Protein AF-A0A933LH22-F1 (afdb_monomer_lite)

Radius of gyration: 16.43 Å; chains: 1; bounding box: 39×30×58 Å

pLDDT: mean 79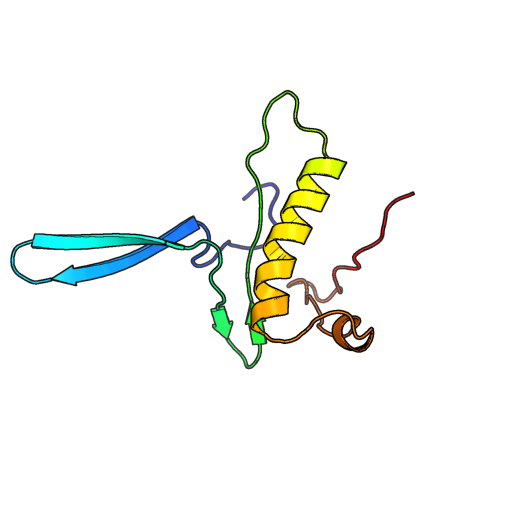.05, std 22.96, range [29.91, 97.94]

Foldseek 3Di:
DVPDLDDQVQAQHWDWDADPPGDIDIDGPAPDWDDDPNDIDHAFFDDDDPPDDVVVRVVVRVVSVVVSCVVVVNPDDPVVVPPAPQDPVGDGPDPDPDD

Secondary structure (DSSP, 8-state):
-TT-SS--TTTTSEEEEEETTTEEEEEE--S-EEEETTEEEE-------TT--HHHHHHHHHHHHHHHHHHTT--S-GGGGGS--B-TTS-B-------

Structure (mmCIF, N/CA/C/O backbone):
data_AF-A0A933LH22-F1
#
_entry.id   AF-A0A933LH22-F1
#
loop_
_atom_site.group_PDB
_atom_site.id
_atom_site.type_symbol
_atom_site.label_atom_id
_atom_site.label_alt_id
_atom_site.label_comp_id
_atom_site.label_asym_id
_atom_site.label_entity_id
_atom_site.label_seq_id
_atom_site.pdbx_PDB_ins_code
_atom_site.Cartn_x
_atom_site.Cartn_y
_atom_site.Cartn_z
_atom_site.occupancy
_atom_site.B_iso_or_equiv
_atom_site.auth_seq_id
_atom_site.auth_comp_id
_atom_site.auth_asym_id
_atom_site.auth_atom_id
_atom_site.pdbx_PDB_model_num
ATOM 1 N N . ASP A 1 1 ? 2.304 12.814 -6.336 1.00 57.31 1 ASP A N 1
ATOM 2 C CA . ASP A 1 1 ? 1.314 13.712 -6.953 1.00 57.31 1 ASP A CA 1
ATOM 3 C C . ASP A 1 1 ? 1.501 13.914 -8.438 1.00 57.31 1 ASP A C 1
ATOM 5 O O . ASP A 1 1 ? 0.573 13.608 -9.159 1.00 57.31 1 ASP A O 1
ATOM 9 N N . GLU A 1 2 ? 2.663 14.337 -8.936 1.00 78.06 2 GLU A N 1
ATOM 10 C CA . GLU A 1 2 ? 2.818 14.708 -10.361 1.00 78.06 2 GLU A CA 1
ATOM 11 C C . GLU A 1 2 ? 2.424 13.629 -11.391 1.00 78.06 2 GLU A C 1
ATOM 13 O O . GLU A 1 2 ? 1.961 13.964 -12.478 1.00 78.06 2 GLU A O 1
ATOM 18 N N . LEU A 1 3 ? 2.597 12.343 -11.063 1.00 84.62 3 LEU A N 1
ATOM 19 C CA . LEU A 1 3 ? 2.328 11.222 -11.976 1.00 84.62 3 LEU A CA 1
ATOM 20 C C . LEU A 1 3 ? 0.995 10.506 -11.720 1.00 84.62 3 LEU A C 1
ATOM 22 O O . LEU A 1 3 ? 0.560 9.719 -12.558 1.00 84.62 3 LEU A O 1
ATOM 26 N N . GLU A 1 4 ? 0.362 10.724 -10.566 1.00 84.69 4 GLU A N 1
ATOM 27 C CA . GLU A 1 4 ? -0.848 9.992 -10.188 1.00 84.69 4 GLU A CA 1
ATOM 28 C C . GLU A 1 4 ? -2.080 10.877 -10.363 1.00 84.69 4 GLU A C 1
ATOM 30 O O . GLU A 1 4 ? -2.127 11.973 -9.813 1.00 84.69 4 GLU A O 1
ATOM 35 N N . PRO A 1 5 ? -3.112 10.417 -11.088 1.00 84.38 5 PRO A N 1
ATOM 36 C CA . PRO A 1 5 ? -4.273 11.246 -11.403 1.00 84.38 5 PRO A CA 1
ATOM 37 C C . PRO A 1 5 ? -5.211 11.464 -10.207 1.00 84.38 5 PRO A C 1
ATOM 39 O O . PRO A 1 5 ? -6.190 12.198 -10.323 1.00 84.38 5 PRO A O 1
ATOM 42 N N . THR A 1 6 ? -4.969 10.782 -9.086 1.00 85.81 6 THR A N 1
ATOM 43 C CA . THR A 1 6 ? -5.847 10.751 -7.914 1.00 85.81 6 THR A CA 1
ATOM 44 C C . THR A 1 6 ? -5.048 10.689 -6.631 1.00 85.81 6 THR A C 1
ATOM 46 O O . THR A 1 6 ? -4.006 10.039 -6.583 1.00 85.81 6 THR A O 1
ATOM 49 N N . GLU A 1 7 ? -5.599 11.245 -5.557 1.00 87.00 7 GLU A N 1
ATOM 50 C CA . GLU A 1 7 ? -5.079 11.006 -4.214 1.00 87.00 7 GLU A CA 1
ATOM 51 C C . GLU A 1 7 ? -5.140 9.514 -3.848 1.00 87.00 7 GLU A C 1
ATOM 53 O O . GLU A 1 7 ? -6.094 8.802 -4.169 1.00 87.00 7 GLU A O 1
ATOM 58 N N . ARG A 1 8 ? -4.132 9.043 -3.109 1.00 87.12 8 ARG A N 1
ATOM 59 C CA . ARG A 1 8 ? -3.985 7.629 -2.720 1.00 87.12 8 ARG A CA 1
ATOM 60 C C . ARG A 1 8 ? -4.957 7.173 -1.628 1.00 87.12 8 ARG A C 1
ATOM 62 O O . ARG A 1 8 ? -5.027 5.979 -1.327 1.00 87.12 8 ARG A O 1
ATOM 69 N N . SER A 1 9 ? -5.718 8.090 -1.026 1.00 91.50 9 SER A N 1
ATOM 70 C CA . SER A 1 9 ? -6.546 7.803 0.151 1.00 91.50 9 SER A CA 1
ATOM 71 C C . SER A 1 9 ? -5.703 7.108 1.239 1.00 91.50 9 SER A C 1
ATOM 73 O O . SER A 1 9 ? -4.617 7.580 1.565 1.00 91.50 9 SER A O 1
ATOM 75 N N . VAL A 1 10 ? -6.155 5.979 1.796 1.00 91.44 10 VAL A N 1
ATOM 76 C CA . VAL A 1 10 ? -5.398 5.235 2.816 1.00 91.44 10 VAL A CA 1
ATOM 77 C C . VAL A 1 10 ? -4.200 4.458 2.261 1.00 91.44 10 VAL A C 1
ATOM 79 O O . VAL A 1 10 ? -3.408 3.964 3.057 1.00 91.44 10 VAL A O 1
ATOM 82 N N . TYR A 1 11 ? -4.044 4.301 0.940 1.00 93.44 11 TYR A N 1
ATOM 83 C CA . TYR A 1 11 ? -2.980 3.468 0.370 1.00 93.44 11 TYR A CA 1
ATOM 84 C C . TYR A 1 11 ? -1.595 4.004 0.734 1.00 93.44 11 TYR A C 1
ATOM 86 O O . TYR A 1 11 ? -1.329 5.196 0.605 1.00 93.44 11 TYR A O 1
ATOM 94 N N . THR A 1 12 ? -0.705 3.118 1.190 1.00 92.50 12 THR A N 1
ATOM 95 C CA . THR A 1 12 ? 0.618 3.450 1.770 1.00 92.50 12 THR A CA 1
ATOM 96 C C . THR A 1 12 ? 0.579 4.255 3.079 1.00 92.50 12 THR A C 1
ATOM 98 O O . THR A 1 12 ? 1.633 4.554 3.632 1.00 92.50 12 THR A O 1
ATOM 101 N N . GLY A 1 13 ? -0.611 4.539 3.620 1.00 94.69 13 GLY A N 1
ATOM 102 C CA . GLY A 1 13 ? -0.802 5.045 4.979 1.00 94.69 13 GLY A CA 1
ATOM 103 C C . GLY A 1 13 ? -0.705 3.938 6.033 1.00 94.69 13 GLY A C 1
ATOM 104 O O . GLY A 1 13 ? -0.148 2.866 5.785 1.00 94.69 13 GLY A O 1
ATOM 105 N N . ALA A 1 14 ? -1.280 4.175 7.215 1.00 96.00 14 ALA A N 1
ATOM 106 C CA . ALA A 1 14 ? -1.253 3.227 8.327 1.00 96.00 14 ALA A CA 1
ATOM 107 C C . ALA A 1 14 ? -2.656 2.883 8.847 1.00 96.00 14 ALA A C 1
ATOM 109 O O . ALA A 1 14 ? -3.507 3.758 8.997 1.00 96.00 14 ALA A O 1
ATOM 110 N N . ILE A 1 15 ? -2.876 1.606 9.166 1.00 96.69 15 ILE A N 1
ATOM 111 C CA . ILE A 1 15 ? -4.068 1.096 9.855 1.00 96.69 15 ILE A CA 1
ATOM 112 C C . ILE A 1 15 ? -3.612 0.443 11.153 1.00 96.69 15 ILE A C 1
ATOM 114 O O . ILE A 1 15 ? -2.678 -0.359 11.161 1.00 96.69 15 ILE A O 1
ATOM 118 N N . GLY A 1 16 ? -4.273 0.761 12.258 1.00 95.94 16 GLY A N 1
ATOM 119 C CA . GLY A 1 16 ? -3.905 0.210 13.549 1.00 95.94 16 GLY A CA 1
ATOM 120 C C . GLY A 1 16 ? -4.699 0.811 14.694 1.00 95.94 16 GLY A C 1
ATOM 121 O O . GLY A 1 16 ? -5.789 1.342 14.485 1.00 95.94 16 GLY A O 1
ATOM 122 N N . TYR A 1 17 ? -4.158 0.718 15.905 1.00 97.31 17 TYR A N 1
ATOM 123 C CA . TYR A 1 17 ? -4.816 1.224 17.104 1.00 97.31 17 TYR A CA 1
ATOM 124 C C . TYR A 1 17 ? -3.842 1.916 18.054 1.00 97.31 17 TYR A C 1
ATOM 126 O O . TYR A 1 17 ? -2.642 1.629 18.085 1.00 97.31 17 TYR A O 1
ATOM 134 N N . PHE A 1 18 ? -4.420 2.780 18.884 1.00 97.50 18 PHE A N 1
ATOM 135 C CA . PHE A 1 18 ? -3.793 3.396 20.044 1.00 97.50 18 PHE A CA 1
ATOM 136 C C . PHE A 1 18 ? -4.602 3.002 21.278 1.00 97.50 18 PHE A C 1
ATOM 138 O O . PHE A 1 18 ? -5.832 3.021 21.252 1.00 97.50 18 PHE A O 1
ATOM 145 N N . ALA A 1 19 ? -3.923 2.625 22.354 1.00 96.62 19 ALA A N 1
ATOM 146 C CA . ALA A 1 19 ? -4.539 2.218 23.607 1.00 96.62 19 ALA A CA 1
ATOM 147 C C . ALA A 1 19 ? -4.040 3.094 24.768 1.00 96.62 19 ALA A C 1
ATOM 149 O O . ALA A 1 19 ? -2.931 3.640 24.701 1.00 96.62 19 ALA A O 1
ATOM 150 N N . PRO A 1 20 ? -4.816 3.202 25.866 1.00 96.44 20 PRO A N 1
ATOM 151 C CA . PRO A 1 20 ? -4.352 3.852 27.086 1.00 96.44 20 PRO A CA 1
ATOM 152 C C . PRO A 1 20 ? -3.002 3.293 27.555 1.00 96.44 20 PRO A C 1
ATOM 154 O O . PRO A 1 20 ? -2.692 2.112 27.358 1.00 96.44 20 PRO A O 1
ATOM 157 N N . GLY A 1 21 ? -2.194 4.154 28.177 1.00 95.31 21 GLY A N 1
ATOM 158 C CA . GLY A 1 21 ? -0.833 3.806 28.597 1.00 95.31 21 GLY A CA 1
ATOM 159 C C . GLY A 1 21 ? 0.202 3.836 27.466 1.00 95.31 21 GLY A C 1
ATOM 160 O O . GLY A 1 21 ? 1.253 3.221 27.597 1.00 95.31 21 GLY A O 1
ATOM 161 N N . GLY A 1 22 ? -0.089 4.517 26.351 1.00 95.12 22 GLY A N 1
ATOM 162 C CA . GLY A 1 22 ? 0.886 4.798 25.289 1.00 95.12 22 GLY A CA 1
ATOM 163 C C . GLY A 1 22 ? 1.181 3.631 24.344 1.00 95.12 22 GLY A C 1
ATOM 164 O O . GLY A 1 22 ? 2.092 3.722 23.526 1.00 95.12 22 GLY A O 1
ATOM 165 N N . ARG A 1 23 ? 0.422 2.532 24.424 1.00 97.25 23 ARG A N 1
ATOM 166 C CA . ARG A 1 23 ? 0.598 1.394 23.513 1.00 97.25 23 ARG A CA 1
ATOM 167 C C . ARG A 1 23 ? -0.029 1.705 22.161 1.00 97.25 23 ARG A C 1
ATOM 169 O O . ARG A 1 23 ? -1.180 2.133 22.100 1.00 97.25 23 ARG A O 1
ATOM 176 N N . MET A 1 24 ? 0.696 1.420 21.088 1.00 97.75 24 MET A N 1
ATOM 177 C CA . MET A 1 24 ? 0.181 1.516 19.727 1.00 97.75 24 MET A CA 1
ATOM 178 C C . MET A 1 24 ? 0.700 0.372 18.865 1.00 97.75 24 MET A C 1
ATOM 180 O O . MET A 1 24 ? 1.772 -0.181 19.115 1.00 97.75 24 MET A O 1
ATOM 184 N N . THR A 1 25 ? -0.055 0.020 17.835 1.00 97.69 25 THR A N 1
ATOM 185 C CA . THR A 1 25 ? 0.397 -0.886 16.778 1.00 97.69 25 THR A CA 1
ATOM 186 C C . THR A 1 25 ? -0.180 -0.401 15.468 1.00 97.69 25 THR A C 1
ATOM 188 O O . THR A 1 25 ? -1.386 -0.189 15.376 1.00 97.69 25 THR A O 1
ATOM 191 N N . LEU A 1 26 ? 0.687 -0.223 14.475 1.00 97.44 26 LEU A N 1
ATOM 192 C CA . LEU A 1 26 ? 0.343 0.246 13.141 1.00 97.44 26 LEU A CA 1
ATOM 193 C C . LEU A 1 26 ? 0.858 -0.761 12.112 1.00 97.44 26 LEU A C 1
ATOM 195 O O . LEU A 1 26 ? 1.956 -1.296 12.254 1.00 97.44 26 LEU A O 1
ATOM 199 N N . ASN A 1 27 ? 0.069 -0.991 11.073 1.00 97.56 27 ASN A N 1
ATOM 200 C CA . ASN A 1 27 ? 0.456 -1.725 9.879 1.00 97.56 27 ASN A CA 1
ATOM 201 C C . ASN A 1 27 ? 0.333 -0.806 8.661 1.00 97.56 27 ASN A C 1
ATOM 203 O O . ASN A 1 27 ? -0.508 0.092 8.645 1.00 97.56 27 ASN A O 1
ATOM 207 N N . ILE A 1 28 ? 1.139 -1.048 7.632 1.00 96.56 28 ILE A N 1
ATOM 208 C CA . ILE A 1 28 ? 1.033 -0.342 6.361 1.00 96.56 28 ILE A CA 1
ATOM 209 C C . ILE A 1 28 ? -0.227 -0.784 5.604 1.00 96.56 28 ILE A C 1
ATOM 211 O O . ILE A 1 28 ? -0.526 -1.971 5.469 1.00 96.56 28 ILE A O 1
ATOM 215 N N . ALA A 1 29 ? -0.973 0.185 5.082 1.00 95.25 29 ALA A N 1
ATOM 216 C CA . ALA A 1 29 ? -2.194 -0.041 4.321 1.00 95.25 29 ALA A CA 1
ATOM 217 C C . ALA A 1 29 ? -1.891 -0.399 2.852 1.00 95.25 29 ALA A C 1
ATOM 219 O O . ALA A 1 29 ? -2.083 0.400 1.932 1.00 95.25 29 ALA A O 1
ATOM 220 N N . ILE A 1 30 ? -1.404 -1.620 2.636 1.00 94.44 30 ILE A N 1
ATOM 221 C CA . ILE A 1 30 ? -1.267 -2.265 1.321 1.00 94.44 30 ILE A CA 1
ATOM 222 C C . ILE A 1 30 ? -2.122 -3.526 1.281 1.00 94.44 30 ILE A C 1
ATOM 224 O O . ILE A 1 30 ? -2.415 -4.111 2.320 1.00 94.44 30 ILE A O 1
ATOM 228 N N . ARG A 1 31 ? -2.505 -3.970 0.076 1.00 92.81 31 ARG A N 1
ATOM 229 C CA . ARG A 1 31 ? -3.487 -5.059 -0.087 1.00 92.81 31 ARG A CA 1
ATOM 230 C C . ARG A 1 31 ? -4.751 -4.811 0.748 1.00 92.81 31 ARG A C 1
ATOM 232 O O . ARG A 1 31 ? -5.302 -5.717 1.367 1.00 92.81 31 ARG A O 1
ATOM 239 N N . THR A 1 32 ? -5.215 -3.569 0.710 1.00 93.62 32 THR A N 1
ATOM 240 C CA . THR A 1 32 ? -6.422 -3.097 1.386 1.00 93.62 32 THR A CA 1
ATOM 241 C C . THR A 1 32 ? -7.438 -2.675 0.332 1.00 93.62 32 THR A C 1
ATOM 243 O O . THR A 1 32 ? -7.074 -2.023 -0.648 1.00 93.62 32 THR A O 1
ATOM 246 N N . MET A 1 33 ? -8.705 -3.039 0.530 1.00 93.75 33 MET A N 1
ATOM 247 C CA . MET A 1 33 ? -9.829 -2.510 -0.247 1.00 93.75 33 MET A CA 1
ATOM 248 C C . MET A 1 33 ? -10.594 -1.477 0.576 1.00 93.75 33 MET A C 1
ATOM 250 O O . MET A 1 33 ? -10.746 -1.629 1.785 1.00 93.75 33 MET A O 1
ATOM 254 N N . ILE A 1 34 ? -11.120 -0.464 -0.101 1.00 92.69 34 ILE A N 1
ATOM 255 C CA . ILE A 1 34 ? -11.989 0.570 0.454 1.00 92.69 34 ILE A CA 1
ATOM 256 C C . ILE A 1 34 ? -13.368 0.387 -0.176 1.00 92.69 34 ILE A C 1
ATOM 258 O O . ILE A 1 34 ? -13.487 0.405 -1.401 1.00 92.69 34 ILE A O 1
ATOM 262 N N . GLN A 1 35 ? -14.405 0.224 0.644 1.00 92.00 35 GLN A N 1
ATOM 263 C CA . GLN A 1 35 ? -15.788 0.222 0.174 1.00 92.00 35 GLN A CA 1
ATOM 264 C C . GLN A 1 35 ? -16.389 1.619 0.326 1.00 92.00 35 GLN A C 1
ATOM 266 O O . GLN A 1 35 ? -16.520 2.118 1.441 1.00 92.00 35 GLN A O 1
ATOM 271 N N . ALA A 1 36 ? -16.774 2.244 -0.783 1.00 87.38 36 ALA A N 1
ATOM 272 C CA . ALA A 1 36 ? -17.398 3.562 -0.790 1.00 87.38 36 ALA A CA 1
ATOM 273 C C . ALA A 1 36 ? -18.390 3.664 -1.951 1.00 87.38 36 ALA A C 1
ATOM 275 O O . ALA A 1 36 ? -18.129 3.164 -3.042 1.00 87.38 36 ALA A O 1
ATOM 276 N N . GLY A 1 37 ? -19.558 4.272 -1.719 1.00 88.56 37 GLY A N 1
ATOM 277 C CA . GLY A 1 37 ? -20.553 4.496 -2.778 1.00 88.56 37 GLY A CA 1
ATOM 278 C C . GLY A 1 37 ? -20.999 3.222 -3.511 1.00 88.56 37 GLY A C 1
ATOM 279 O O . GLY A 1 37 ? -21.218 3.255 -4.717 1.00 88.56 37 GLY A O 1
ATOM 280 N N . GLY A 1 38 ? -21.072 2.083 -2.813 1.00 88.25 38 GLY A N 1
ATOM 281 C CA . GLY A 1 38 ? -21.434 0.793 -3.416 1.00 88.25 38 GLY A CA 1
ATOM 282 C C . GLY A 1 38 ? -20.339 0.152 -4.278 1.00 88.25 38 GLY A C 1
ATOM 283 O O . GLY A 1 38 ? -20.608 -0.830 -4.965 1.00 88.25 38 GLY A O 1
ATOM 284 N N . ARG A 1 39 ? -19.108 0.676 -4.246 1.00 86.62 39 ARG A N 1
ATOM 285 C CA . ARG A 1 39 ? -17.968 0.189 -5.033 1.00 86.62 39 ARG A CA 1
ATOM 286 C C . ARG A 1 39 ? -16.804 -0.189 -4.132 1.00 86.62 39 ARG A C 1
ATOM 288 O O . ARG A 1 39 ? -16.682 0.311 -3.016 1.00 86.62 39 ARG A O 1
ATOM 295 N N . LEU A 1 40 ? -15.953 -1.079 -4.637 1.00 89.62 40 LEU A N 1
ATOM 296 C CA . LEU A 1 40 ? -14.683 -1.437 -4.015 1.00 89.62 40 LEU A CA 1
ATOM 297 C C . LEU A 1 40 ? -13.541 -0.791 -4.794 1.00 89.62 40 LEU A C 1
ATOM 299 O O . LEU A 1 40 ? -13.444 -0.952 -6.009 1.00 89.62 40 LEU A O 1
ATOM 303 N N . HIS A 1 41 ? -12.672 -0.098 -4.071 1.00 89.19 41 HIS A N 1
ATOM 304 C CA . HIS A 1 41 ? -11.478 0.556 -4.587 1.00 89.19 41 HIS A CA 1
ATOM 305 C C . HIS A 1 41 ? -10.249 -0.081 -3.945 1.00 89.19 41 HIS A C 1
ATOM 307 O O . HIS A 1 41 ? -10.245 -0.356 -2.747 1.00 89.19 41 HIS A O 1
ATOM 313 N N . TRP A 1 42 ? -9.195 -0.309 -4.715 1.00 91.19 42 TRP A N 1
ATOM 314 C CA . TRP A 1 42 ? -7.901 -0.729 -4.188 1.00 91.19 42 TRP A CA 1
ATOM 315 C C . TRP A 1 42 ? -6.793 -0.210 -5.090 1.00 91.19 42 TRP A C 1
ATOM 317 O O . TRP A 1 42 ? -7.005 0.050 -6.273 1.00 91.19 42 TRP A O 1
ATOM 327 N N . TYR A 1 43 ? -5.603 -0.100 -4.517 1.00 92.19 43 TYR A N 1
ATOM 328 C CA . TYR A 1 43 ? -4.414 0.380 -5.201 1.00 92.19 43 TYR A CA 1
ATOM 329 C C . TYR A 1 43 ? -3.333 -0.694 -5.164 1.00 92.19 43 TYR A C 1
ATOM 331 O O . TYR A 1 43 ? -3.237 -1.487 -4.221 1.00 92.19 43 TYR A O 1
ATOM 339 N N . THR A 1 44 ? -2.516 -0.714 -6.208 1.00 93.38 44 THR A N 1
ATOM 340 C CA . THR A 1 44 ? -1.354 -1.589 -6.334 1.00 93.38 44 THR A CA 1
ATOM 341 C C . THR A 1 44 ? -0.231 -0.826 -7.003 1.00 93.38 44 THR A C 1
ATOM 343 O O . THR A 1 44 ? -0.481 0.008 -7.866 1.00 93.38 44 THR A O 1
ATOM 346 N N . GLY A 1 45 ? 1.001 -1.148 -6.639 1.00 92.38 45 GLY A N 1
ATOM 347 C CA . GLY A 1 45 ? 2.192 -0.603 -7.273 1.00 92.38 45 GLY A CA 1
ATOM 348 C C . GLY A 1 45 ? 3.430 -1.400 -6.887 1.00 92.38 45 GLY A C 1
ATOM 349 O O . GLY A 1 45 ? 3.340 -2.418 -6.188 1.00 92.38 45 GLY A O 1
ATOM 350 N N . GLY A 1 46 ? 4.583 -0.928 -7.337 1.00 92.69 46 GLY A N 1
ATOM 351 C CA . GLY A 1 46 ? 5.898 -1.509 -7.083 1.00 92.69 46 GLY A CA 1
ATOM 352 C C . GLY A 1 46 ? 6.938 -0.423 -6.837 1.00 92.69 46 GLY A C 1
ATOM 353 O O . GLY A 1 46 ? 6.672 0.761 -7.045 1.00 92.69 46 GLY A O 1
ATOM 354 N N . GLY A 1 47 ? 8.100 -0.831 -6.336 1.00 94.19 47 GLY A N 1
ATOM 355 C CA . GLY A 1 47 ? 9.254 0.054 -6.250 1.00 94.19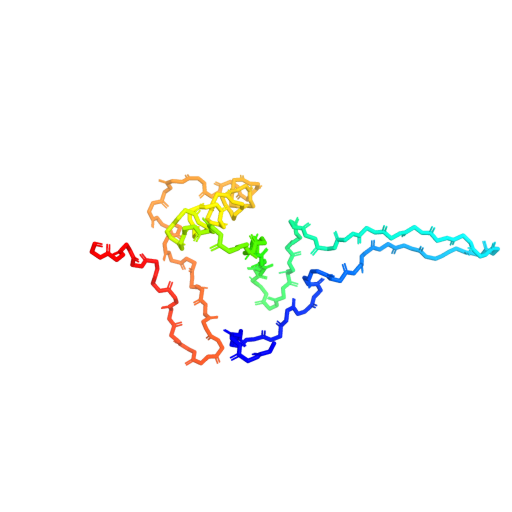 47 GLY A CA 1
ATOM 356 C C . GLY A 1 47 ? 9.979 0.050 -7.588 1.00 94.19 47 GLY A C 1
ATOM 357 O O . GLY A 1 47 ? 10.293 -1.019 -8.089 1.00 94.19 47 GLY A O 1
ATOM 358 N N . ILE A 1 48 ? 10.250 1.229 -8.141 1.00 95.81 48 ILE A N 1
ATOM 359 C CA . ILE A 1 48 ? 11.029 1.371 -9.373 1.00 95.81 48 ILE A CA 1
ATOM 360 C C . ILE A 1 48 ? 12.487 1.628 -8.998 1.00 95.81 48 ILE A C 1
ATOM 362 O O . ILE A 1 48 ? 12.776 2.526 -8.204 1.00 95.81 48 ILE A O 1
ATOM 366 N N . VAL A 1 49 ? 13.398 0.853 -9.577 1.00 97.44 49 VAL A N 1
ATOM 367 C CA . VAL A 1 49 ? 14.849 1.044 -9.469 1.00 97.44 49 VAL A CA 1
ATOM 368 C C . VAL A 1 49 ? 15.444 1.350 -10.845 1.00 97.44 49 VAL A C 1
ATOM 370 O O . VAL A 1 49 ? 14.750 1.286 -11.856 1.00 97.44 49 VAL A O 1
ATOM 373 N N . ALA A 1 50 ? 16.729 1.709 -10.899 1.00 97.75 50 ALA A N 1
ATOM 374 C CA . ALA A 1 50 ? 17.380 2.129 -12.146 1.00 97.75 50 ALA A CA 1
ATOM 375 C C . ALA A 1 50 ? 17.302 1.072 -13.264 1.00 97.75 50 ALA A C 1
ATOM 377 O O . ALA A 1 50 ? 17.134 1.424 -14.427 1.00 97.75 50 ALA A O 1
ATOM 378 N N . ASP A 1 51 ? 17.360 -0.206 -12.890 1.00 97.75 51 ASP A N 1
ATOM 379 C CA . ASP A 1 51 ? 17.349 -1.334 -13.824 1.00 97.75 51 ASP A CA 1
ATOM 380 C C . ASP A 1 51 ? 15.943 -1.933 -14.024 1.00 97.75 51 ASP A C 1
ATOM 382 O O . ASP A 1 51 ? 15.795 -2.993 -14.636 1.00 97.75 51 ASP A O 1
ATOM 386 N N . SER A 1 52 ? 14.899 -1.284 -13.494 1.00 97.31 52 SER A N 1
ATOM 387 C CA . SER A 1 52 ? 13.518 -1.747 -13.650 1.00 97.31 52 SER A CA 1
ATOM 388 C C . SER A 1 52 ? 13.098 -1.735 -15.119 1.00 97.31 52 SER A C 1
ATOM 390 O O . SER A 1 52 ? 13.294 -0.760 -15.846 1.00 97.31 52 SER A O 1
ATOM 392 N N . VAL A 1 53 ? 12.434 -2.809 -15.547 1.00 97.94 53 VAL A N 1
ATOM 393 C CA . VAL A 1 53 ? 11.859 -2.924 -16.892 1.00 97.94 53 VAL A CA 1
ATOM 394 C C . VAL A 1 53 ? 10.377 -2.542 -16.827 1.00 97.94 53 VAL A C 1
ATOM 396 O O . VAL A 1 53 ? 9.610 -3.280 -16.208 1.00 97.94 53 VAL A O 1
ATOM 399 N N . PRO A 1 54 ? 9.921 -1.458 -17.492 1.00 95.19 54 PRO A N 1
ATOM 400 C CA . PRO A 1 54 ? 8.555 -0.946 -17.330 1.00 95.19 54 PRO A CA 1
ATOM 401 C C . PRO A 1 54 ? 7.446 -1.986 -17.540 1.00 95.19 54 PRO A C 1
ATOM 403 O O . PRO A 1 54 ? 6.471 -2.010 -16.793 1.00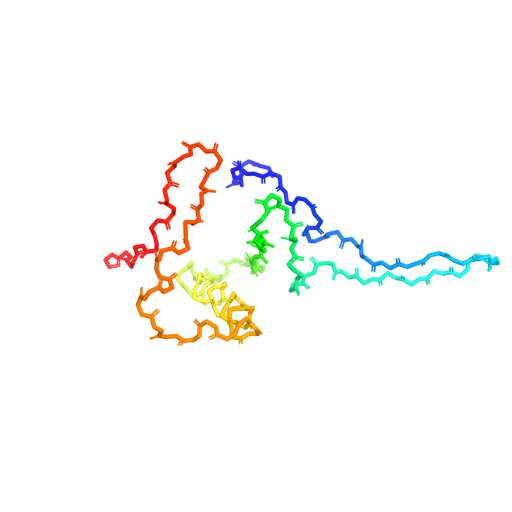 95.19 54 PRO A O 1
ATOM 406 N N . ALA A 1 55 ? 7.603 -2.869 -18.530 1.00 95.75 55 ALA A N 1
ATOM 407 C CA . ALA A 1 55 ? 6.631 -3.927 -18.800 1.00 95.75 55 ALA A CA 1
ATOM 408 C C . ALA A 1 55 ? 6.559 -4.959 -17.659 1.00 95.75 55 ALA A C 1
ATOM 410 O O . ALA A 1 55 ? 5.470 -5.363 -17.262 1.00 95.75 55 ALA A O 1
ATOM 411 N N . ALA A 1 56 ? 7.706 -5.333 -17.083 1.00 95.12 56 ALA A N 1
ATOM 412 C CA . ALA A 1 56 ? 7.759 -6.280 -15.973 1.00 95.12 56 ALA A CA 1
ATOM 413 C C . ALA A 1 56 ? 7.136 -5.695 -14.692 1.00 95.12 56 ALA A C 1
ATOM 415 O O . ALA A 1 56 ? 6.382 -6.377 -14.003 1.00 95.12 56 ALA A O 1
ATOM 416 N N . GLU A 1 57 ? 7.383 -4.414 -14.409 1.00 96.06 57 GLU A N 1
ATOM 417 C CA . GLU A 1 57 ? 6.800 -3.703 -13.258 1.00 96.06 57 GLU A CA 1
ATOM 418 C C . GLU A 1 57 ? 5.271 -3.577 -13.369 1.00 96.06 57 GLU A C 1
ATOM 420 O O . GLU A 1 57 ? 4.528 -3.676 -12.380 1.00 96.06 57 GLU A O 1
ATOM 425 N N . TYR A 1 58 ? 4.780 -3.381 -14.596 1.00 93.38 58 TYR A N 1
ATOM 426 C CA . TYR A 1 58 ? 3.352 -3.391 -14.888 1.00 93.38 58 TYR A CA 1
ATOM 427 C C . TYR A 1 58 ? 2.738 -4.768 -14.614 1.00 93.38 58 TYR A C 1
ATOM 429 O O . TYR A 1 58 ? 1.750 -4.865 -13.879 1.00 93.38 58 TYR A O 1
ATOM 437 N N . ASP A 1 59 ? 3.352 -5.834 -15.132 1.00 93.25 59 ASP A N 1
ATOM 438 C CA . ASP A 1 59 ? 2.890 -7.207 -14.916 1.00 93.25 59 ASP A CA 1
ATOM 439 C C . ASP A 1 59 ? 2.889 -7.580 -13.426 1.00 93.25 59 ASP A C 1
ATOM 441 O O . ASP A 1 59 ? 1.923 -8.168 -12.928 1.00 93.25 59 ASP A O 1
ATOM 445 N N . GLU A 1 60 ? 3.910 -7.167 -12.670 1.00 92.00 60 GLU A N 1
ATOM 446 C CA . GLU A 1 60 ? 3.956 -7.341 -11.216 1.00 92.00 60 GLU A CA 1
ATOM 447 C C . GLU A 1 60 ? 2.793 -6.614 -10.519 1.00 92.00 60 GLU A C 1
ATOM 449 O O . GLU A 1 60 ? 2.138 -7.161 -9.621 1.00 92.00 60 GLU A O 1
ATOM 454 N N . THR A 1 61 ? 2.494 -5.385 -10.940 1.00 92.38 61 THR A N 1
ATOM 455 C CA . THR A 1 61 ? 1.377 -4.600 -10.402 1.00 92.38 61 THR A CA 1
ATOM 456 C C . THR A 1 61 ? 0.034 -5.286 -10.677 1.00 92.38 61 THR A C 1
ATOM 458 O O . THR A 1 61 ? -0.787 -5.434 -9.763 1.00 92.38 61 THR A O 1
ATOM 461 N N . CYS A 1 62 ? -0.173 -5.802 -11.892 1.00 91.25 62 CYS A N 1
ATOM 462 C CA . CYS A 1 62 ? -1.348 -6.602 -12.239 1.00 91.25 62 CYS A CA 1
ATOM 463 C C . CYS A 1 62 ? -1.438 -7.894 -11.415 1.00 91.25 62 CYS A C 1
ATOM 465 O O . CYS A 1 62 ? -2.521 -8.243 -10.934 1.00 91.25 62 CYS A O 1
ATOM 467 N N . ALA A 1 63 ? -0.318 -8.581 -11.186 1.00 89.44 63 ALA A N 1
ATOM 468 C CA . ALA A 1 63 ? -0.273 -9.787 -10.363 1.00 89.44 63 ALA A CA 1
ATOM 469 C C . ALA A 1 63 ? -0.658 -9.505 -8.897 1.00 89.44 63 ALA A C 1
ATOM 471 O O . ALA A 1 63 ? -1.420 -10.268 -8.294 1.00 89.44 63 ALA A O 1
ATOM 472 N N . LYS A 1 64 ? -0.221 -8.375 -8.324 1.00 90.75 64 LYS A N 1
ATOM 473 C CA . LYS A 1 64 ? -0.654 -7.925 -6.986 1.00 90.75 64 LYS A CA 1
ATOM 474 C C . LYS A 1 64 ? -2.165 -7.670 -6.941 1.00 90.75 64 LYS A C 1
ATOM 476 O O . LYS A 1 64 ? -2.825 -8.081 -5.984 1.00 90.75 64 LYS A O 1
ATOM 481 N N . ALA A 1 65 ? -2.725 -7.053 -7.983 1.00 90.56 65 ALA A N 1
ATOM 482 C CA . ALA A 1 65 ? -4.162 -6.789 -8.085 1.00 90.56 65 ALA A CA 1
ATOM 483 C C . ALA A 1 65 ? -4.979 -8.079 -8.261 1.00 90.56 65 ALA A C 1
ATOM 485 O O . ALA A 1 65 ? -6.099 -8.188 -7.757 1.00 90.56 65 ALA A O 1
ATOM 486 N N . LEU A 1 66 ? -4.419 -9.090 -8.930 1.00 89.25 66 LEU A N 1
ATOM 487 C CA . LEU A 1 66 ? -5.072 -10.382 -9.124 1.00 89.25 66 LEU A CA 1
ATOM 488 C C . LEU A 1 66 ? -5.372 -11.085 -7.794 1.00 89.25 66 LEU A C 1
ATOM 490 O O . LEU A 1 66 ? -6.440 -11.678 -7.655 1.00 89.25 66 LEU A O 1
ATOM 494 N N . GLY A 1 67 ? -4.482 -10.985 -6.801 1.00 88.62 67 GLY A N 1
ATOM 495 C CA . GLY A 1 67 ? -4.731 -11.530 -5.461 1.00 88.62 67 GLY A CA 1
ATOM 496 C C . GLY A 1 67 ? -6.004 -10.959 -4.824 1.00 88.62 67 GLY A C 1
ATOM 497 O O . GLY A 1 67 ? -6.824 -11.707 -4.295 1.00 88.62 67 GLY A O 1
ATOM 498 N N . MET A 1 68 ? -6.213 -9.650 -4.972 1.00 89.88 68 MET A N 1
ATOM 499 C CA . MET A 1 68 ? -7.411 -8.946 -4.505 1.00 89.88 68 MET A CA 1
ATOM 500 C C . MET A 1 68 ? -8.666 -9.424 -5.251 1.00 89.88 68 MET A C 1
ATOM 502 O O . MET A 1 68 ? -9.673 -9.762 -4.635 1.00 89.88 68 MET A O 1
ATOM 506 N N . ARG A 1 69 ? -8.594 -9.542 -6.583 1.00 88.88 69 ARG A N 1
ATOM 507 C CA . ARG A 1 69 ? -9.707 -10.047 -7.409 1.00 88.88 69 ARG A CA 1
ATOM 508 C C . ARG A 1 69 ? -10.093 -11.485 -7.063 1.00 88.88 69 ARG A C 1
ATOM 510 O O . ARG A 1 69 ? -11.277 -11.802 -7.005 1.00 88.88 69 ARG A O 1
ATOM 517 N N . ARG A 1 70 ? -9.105 -12.349 -6.818 1.00 89.38 70 ARG A N 1
ATOM 518 C CA . ARG A 1 70 ? -9.327 -13.740 -6.397 1.00 89.38 70 ARG A CA 1
ATOM 519 C C . ARG A 1 70 ? -10.023 -13.819 -5.041 1.00 89.38 70 ARG A C 1
ATOM 521 O O . ARG A 1 70 ? -10.924 -14.634 -4.896 1.00 89.38 70 ARG A O 1
ATOM 528 N N . ALA A 1 71 ? -9.668 -12.952 -4.090 1.00 89.81 71 ALA A N 1
ATOM 529 C CA . ALA A 1 71 ? -10.341 -12.882 -2.790 1.00 89.81 71 ALA A CA 1
ATOM 530 C C . ALA A 1 71 ? -11.834 -12.518 -2.908 1.00 89.81 71 ALA A C 1
ATOM 532 O O . ALA A 1 71 ? -12.636 -12.946 -2.084 1.00 89.81 71 ALA A O 1
ATOM 533 N N . LEU A 1 72 ? -12.215 -11.787 -3.960 1.00 89.88 72 LEU A N 1
ATOM 534 C CA . LEU A 1 72 ? -13.612 -11.487 -4.298 1.00 89.88 72 LEU A CA 1
ATOM 535 C C . LEU A 1 72 ? -14.296 -12.584 -5.136 1.00 89.88 72 LEU A C 1
ATOM 537 O O . LEU A 1 72 ? -15.443 -12.412 -5.537 1.00 89.88 72 LEU A O 1
ATOM 541 N N . GLY A 1 73 ? -13.606 -13.684 -5.455 1.00 89.12 73 GLY A N 1
ATOM 542 C CA . GLY A 1 73 ? -14.129 -14.746 -6.321 1.00 89.12 73 GLY A CA 1
ATOM 543 C C . GLY A 1 73 ? -14.216 -14.375 -7.809 1.00 89.12 73 GLY A C 1
ATOM 544 O O . GLY A 1 73 ? -14.878 -15.070 -8.570 1.00 89.12 73 GLY A O 1
ATOM 545 N N . LEU A 1 74 ? -13.550 -13.303 -8.255 1.00 80.62 74 LEU A N 1
ATOM 546 C CA . LEU A 1 74 ? -13.679 -12.740 -9.612 1.00 80.62 74 LEU A CA 1
ATOM 547 C C . LEU A 1 74 ? -12.696 -13.344 -10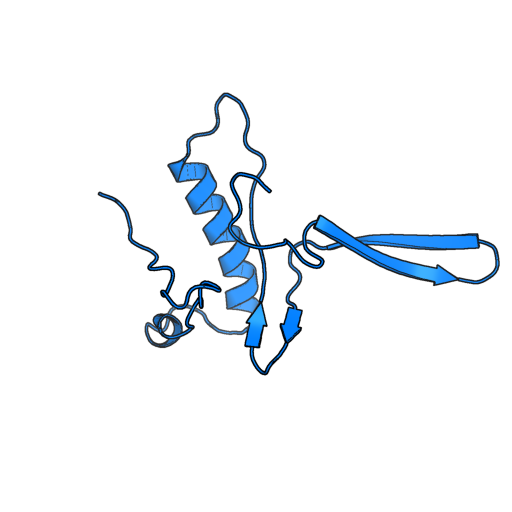.640 1.00 80.62 74 LEU A C 1
ATOM 549 O O . LEU A 1 74 ? -12.190 -12.629 -11.515 1.00 80.62 74 LEU A O 1
ATOM 553 N N . ALA A 1 75 ? -12.354 -14.628 -10.524 1.00 62.03 75 ALA A N 1
ATOM 554 C CA . ALA A 1 75 ? -11.366 -15.260 -11.402 1.00 62.03 75 ALA A CA 1
ATOM 555 C C . ALA A 1 75 ? -11.952 -15.617 -12.790 1.00 62.03 75 ALA A C 1
ATOM 557 O O . ALA A 1 75 ? -12.906 -16.377 -12.892 1.00 62.03 75 ALA A O 1
ATOM 558 N N . GLU A 1 76 ? -11.346 -15.042 -13.837 1.00 60.47 76 GLU A N 1
ATOM 559 C CA . GLU A 1 76 ? -11.392 -15.397 -15.276 1.00 60.47 76 GLU A CA 1
ATOM 560 C C . GLU A 1 76 ? -12.742 -15.555 -16.011 1.00 60.47 76 GLU A C 1
ATOM 562 O O . GLU A 1 76 ? -12.773 -16.114 -17.101 1.00 60.47 76 GLU A O 1
ATOM 567 N N . SER A 1 77 ? -13.855 -14.992 -15.537 1.00 48.34 77 SER A N 1
ATOM 568 C CA . SER A 1 77 ? -15.013 -14.755 -16.423 1.00 48.34 77 SER A CA 1
ATOM 569 C C . SER A 1 77 ? -14.895 -13.384 -17.101 1.00 48.34 77 SER A C 1
ATOM 571 O O . SER A 1 77 ? -14.782 -12.372 -16.402 1.00 48.34 77 SER A O 1
ATOM 573 N N . GLU A 1 78 ? -14.982 -13.317 -18.435 1.00 48.47 78 GLU A N 1
ATOM 574 C CA . GLU A 1 78 ? -14.980 -12.071 -19.233 1.00 48.47 78 GLU A CA 1
ATOM 575 C C . GLU A 1 78 ? -16.026 -11.035 -18.764 1.00 48.47 78 GLU A C 1
ATOM 577 O O . GLU A 1 78 ? -15.851 -9.836 -18.978 1.00 48.47 78 GLU A O 1
ATOM 582 N N . GLN A 1 79 ? -17.064 -11.445 -18.021 1.00 43.44 79 GLN A N 1
ATOM 583 C CA . GLN A 1 79 ? -17.991 -10.521 -17.355 1.00 43.44 79 GLN A CA 1
ATOM 584 C C . GLN A 1 79 ? -17.329 -9.602 -16.306 1.00 43.44 79 GLN A C 1
ATOM 586 O O . GLN A 1 79 ? -17.865 -8.532 -16.014 1.00 43.44 79 GLN A O 1
ATOM 591 N N . ALA A 1 80 ? -16.140 -9.935 -15.792 1.00 42.38 80 ALA A N 1
ATOM 592 C CA . ALA A 1 80 ? -15.372 -9.072 -14.891 1.00 42.38 80 ALA A CA 1
ATOM 593 C C . ALA A 1 80 ? -14.735 -7.859 -15.603 1.00 42.38 80 ALA A C 1
ATOM 595 O O . ALA A 1 80 ? -14.279 -6.930 -14.936 1.00 42.38 80 ALA A O 1
ATOM 596 N N . ALA A 1 81 ? -14.722 -7.831 -16.944 1.00 40.25 81 ALA A N 1
ATOM 597 C CA . ALA A 1 81 ? -14.275 -6.680 -17.736 1.00 40.25 81 ALA A CA 1
ATOM 598 C C . ALA A 1 81 ? -15.262 -5.494 -17.695 1.00 40.25 81 ALA A C 1
ATOM 600 O O . ALA A 1 81 ? -14.933 -4.406 -18.162 1.00 40.25 81 ALA A O 1
ATOM 601 N N . ARG A 1 82 ? -16.460 -5.684 -17.115 1.00 36.78 82 ARG A N 1
ATOM 602 C CA . ARG A 1 82 ? -17.437 -4.618 -16.841 1.00 36.78 82 ARG A CA 1
ATOM 603 C C . ARG A 1 82 ? -17.325 -4.002 -15.444 1.00 36.78 82 ARG A C 1
ATOM 605 O O . ARG A 1 82 ? -18.158 -3.162 -15.111 1.00 36.78 82 ARG A O 1
ATOM 612 N N . LEU A 1 83 ? -16.307 -4.346 -14.644 1.00 44.59 83 LEU A N 1
ATOM 613 C CA . LEU A 1 83 ? -15.913 -3.448 -13.558 1.00 44.59 83 LEU A CA 1
ATOM 614 C C . LEU A 1 83 ? -15.344 -2.192 -14.212 1.00 44.59 83 LEU A C 1
ATOM 616 O O . LEU A 1 83 ? -14.201 -2.180 -14.667 1.00 44.59 83 LEU A O 1
ATOM 620 N N . SER A 1 84 ? -16.168 -1.153 -14.295 1.00 39.31 84 SER A N 1
ATOM 621 C CA . SER A 1 84 ? -15.691 0.164 -14.659 1.00 39.31 84 SER A CA 1
ATOM 622 C C . SER A 1 84 ? -14.644 0.572 -13.627 1.00 39.31 84 SER A C 1
ATOM 624 O O . SER A 1 84 ? -14.936 0.809 -12.452 1.00 39.31 84 SER A O 1
ATOM 626 N N . VAL A 1 85 ? -13.391 0.600 -14.068 1.00 43.41 85 VAL A N 1
ATOM 627 C CA . VAL A 1 85 ? -12.375 1.435 -13.445 1.00 43.41 85 VAL A CA 1
ATOM 628 C C . VAL A 1 85 ? -12.750 2.84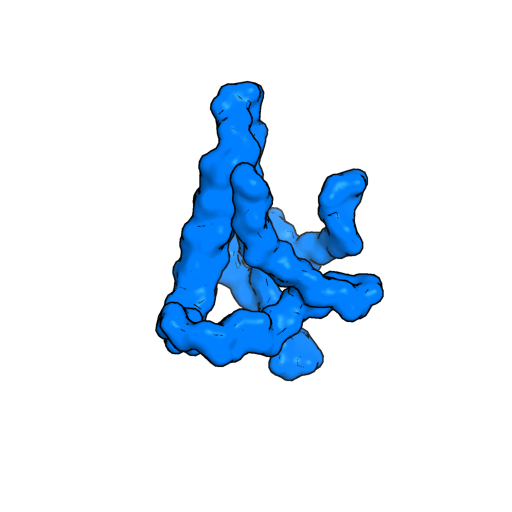1 -13.883 1.00 43.41 85 VAL A C 1
ATOM 630 O O . VAL A 1 85 ? -12.294 3.300 -14.928 1.00 43.41 85 VAL A O 1
ATOM 633 N N . ASP A 1 86 ? -13.698 3.460 -13.178 1.00 38.06 86 ASP A N 1
ATOM 634 C CA . ASP A 1 86 ? -14.025 4.850 -13.463 1.00 38.06 86 ASP A CA 1
ATOM 635 C C . ASP A 1 86 ? -12.811 5.674 -13.063 1.00 38.06 86 ASP A C 1
ATOM 637 O O . ASP A 1 86 ? -12.465 5.797 -11.887 1.00 38.06 86 ASP A O 1
ATOM 641 N N . HIS A 1 87 ? -12.140 6.203 -14.078 1.00 40.75 87 HIS A N 1
ATOM 642 C CA . HIS A 1 87 ? -11.294 7.363 -13.921 1.00 40.75 87 HIS A CA 1
ATOM 643 C C . HIS A 1 87 ? -12.165 8.489 -13.337 1.00 40.75 87 HIS A C 1
ATOM 645 O O . HIS A 1 87 ? -13.318 8.632 -13.753 1.00 40.75 87 HIS A O 1
ATOM 651 N N . PRO A 1 88 ? -11.677 9.322 -12.407 1.00 43.47 88 PRO A N 1
ATOM 652 C CA . PRO A 1 88 ? -12.480 10.432 -11.890 1.00 43.47 88 PRO A CA 1
ATOM 653 C C . PRO A 1 88 ? -12.859 11.477 -12.951 1.00 43.47 88 PRO A C 1
ATOM 655 O O . PRO A 1 88 ? -13.709 12.315 -12.670 1.00 43.47 88 PRO A O 1
ATOM 658 N N . ALA A 1 89 ? -12.307 11.403 -14.173 1.00 41.50 89 ALA A N 1
ATOM 659 C CA . ALA A 1 89 ? -12.785 12.158 -15.340 1.00 41.50 89 ALA A CA 1
ATOM 660 C C . ALA A 1 89 ? -13.695 11.354 -16.307 1.00 41.50 89 ALA A C 1
ATOM 662 O O . ALA A 1 89 ? -13.931 11.787 -17.429 1.00 41.50 89 ALA A O 1
ATOM 663 N N . GLY A 1 90 ? -14.229 10.198 -15.893 1.00 32.28 90 GLY A N 1
ATOM 664 C CA . GLY A 1 90 ? -15.304 9.488 -16.603 1.00 32.28 90 GLY A CA 1
ATOM 665 C C . GLY A 1 90 ? -14.892 8.570 -17.762 1.00 32.28 90 GLY A C 1
ATOM 666 O O . GLY A 1 90 ? -15.772 8.013 -18.416 1.00 32.28 90 GLY A O 1
ATOM 667 N N . GLU A 1 91 ? -13.598 8.357 -18.019 1.00 33.06 91 GLU A N 1
ATOM 668 C CA . GLU A 1 91 ? -13.150 7.353 -18.996 1.00 33.06 91 GLU A CA 1
ATOM 669 C C . GLU A 1 91 ? -12.774 6.014 -18.332 1.00 33.06 91 GLU A C 1
ATOM 671 O O . GLU A 1 91 ? -12.092 5.991 -17.308 1.00 33.06 91 GLU A O 1
ATOM 676 N N . PRO A 1 92 ? -13.168 4.862 -18.901 1.00 35.69 92 PRO A N 1
ATOM 677 C CA . PRO A 1 92 ? -12.726 3.571 -18.396 1.00 35.69 92 PRO A CA 1
ATOM 678 C C . PRO A 1 92 ? -11.233 3.370 -18.682 1.00 35.69 92 PRO A C 1
ATOM 680 O O . PRO A 1 92 ? -10.805 3.449 -19.838 1.00 35.69 92 PRO A O 1
ATOM 683 N N . ILE A 1 93 ? -10.445 3.011 -17.661 1.00 42.75 93 ILE A N 1
ATOM 684 C CA . ILE A 1 93 ? -9.071 2.531 -17.881 1.00 42.75 93 ILE A CA 1
ATOM 685 C C . ILE A 1 93 ? -9.156 1.200 -18.635 1.00 42.75 93 ILE A C 1
ATOM 687 O O . ILE A 1 93 ? -9.397 0.138 -18.059 1.00 42.75 93 ILE A O 1
ATOM 691 N N . ARG A 1 94 ? -8.975 1.247 -19.959 1.00 36.69 94 ARG A N 1
ATOM 692 C CA . ARG A 1 94 ? -8.788 0.041 -20.765 1.00 36.69 94 ARG A CA 1
ATOM 693 C C . ARG A 1 94 ? -7.414 -0.522 -20.437 1.00 36.69 94 ARG A C 1
ATOM 695 O O . ARG A 1 94 ? -6.406 0.099 -20.760 1.00 36.69 94 ARG A O 1
ATOM 702 N N . CYS A 1 95 ? -7.380 -1.729 -19.880 1.00 38.22 95 CYS A N 1
ATOM 703 C CA . CYS A 1 95 ? -6.199 -2.583 -19.940 1.00 38.22 95 CYS A CA 1
ATOM 704 C C . CYS A 1 95 ? -5.965 -2.947 -21.416 1.00 38.22 95 CYS A C 1
ATOM 706 O O . CYS A 1 95 ? -6.432 -3.972 -21.912 1.00 38.22 95 CYS A O 1
ATOM 708 N N . ARG A 1 96 ? -5.354 -2.029 -22.171 1.00 32.53 96 ARG A N 1
ATOM 709 C CA . ARG A 1 96 ? -4.821 -2.330 -23.492 1.00 32.53 96 ARG A CA 1
ATOM 710 C C . ARG A 1 96 ? -3.491 -3.021 -23.239 1.00 32.53 96 ARG A C 1
ATOM 712 O O . ARG A 1 96 ? -2.579 -2.392 -22.712 1.00 32.53 96 ARG A O 1
ATOM 719 N N . L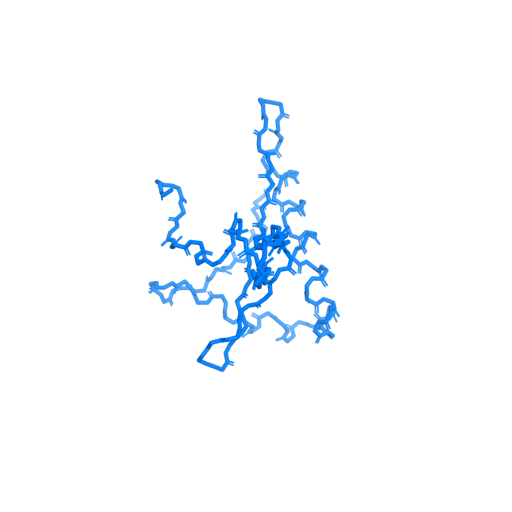YS A 1 97 ? -3.371 -4.287 -23.644 1.00 29.91 97 LYS A N 1
ATOM 720 C CA . LYS A 1 97 ? -2.055 -4.793 -24.036 1.00 29.91 97 LYS A CA 1
ATOM 721 C C . LYS A 1 97 ? -1.549 -3.823 -25.106 1.00 29.91 97 LYS A C 1
ATOM 723 O O . LYS A 1 97 ? -2.215 -3.654 -26.130 1.00 29.91 97 LYS A O 1
ATOM 728 N N . GLY A 1 98 ? -0.478 -3.096 -24.799 1.00 33.00 98 GLY A N 1
ATOM 729 C CA . GLY A 1 98 ? 0.266 -2.360 -25.818 1.00 33.00 98 GLY A CA 1
ATOM 730 C C . GLY A 1 98 ? 0.790 -3.330 -26.888 1.00 33.00 98 GLY A C 1
ATOM 731 O O . GLY A 1 98 ? 0.731 -4.542 -26.659 1.00 33.00 98 GLY A O 1
ATOM 732 N N . PRO A 1 99 ? 1.225 -2.820 -28.053 1.00 40.00 99 PRO A N 1
ATOM 733 C CA . PRO A 1 99 ? 1.828 -3.652 -29.094 1.00 40.00 99 PRO A CA 1
ATOM 734 C C . PRO A 1 99 ? 3.015 -4.469 -28.570 1.00 40.00 99 PRO A C 1
ATOM 736 O O . PRO A 1 99 ? 3.722 -3.970 -27.664 1.00 40.00 99 PRO A O 1
#

Sequence (99 aa):
DELEPTERSVYTGAIGYFAPGGRMTLNIAIRTMIQAGGRLHWYTGGGIVADSVPAAEYDETCAKALGMRRALGLAESEQAARLSVDHPAGEPIRCRKGP